Protein AF-A0A7C3MRF0-F1 (afdb_monomer_lite)

Secondary structure (DSSP, 8-state):
-TTTTTB-TTT--B-GGGEEETTEEE-TTS-EE-HHHHHHHHHHHHHHSS-SSS-----PPPP--------TT-----------------------

Radius of gyration: 28.87 Å; chains: 1; bounding box: 58×28×69 Å

Structure (mmCIF, N/CA/C/O backbone):
data_AF-A0A7C3MRF0-F1
#
_entry.id   AF-A0A7C3MRF0-F1
#
loop_
_atom_site.group_PDB
_atom_site.id
_atom_site.type_symbol
_atom_site.label_atom_id
_atom_site.label_alt_id
_atom_site.label_comp_id
_atom_site.label_asym_id
_atom_site.label_entity_id
_atom_site.label_seq_id
_atom_site.pdbx_PDB_ins_code
_atom_site.Cartn_x
_atom_site.Cartn_y
_atom_site.Cartn_z
_atom_site.occupancy
_atom_site.B_iso_or_equiv
_atom_site.auth_seq_id
_atom_site.auth_comp_id
_atom_site.auth_asym_id
_atom_site.auth_atom_id
_atom_site.pdbx_PDB_model_num
ATOM 1 N N . GLU A 1 1 ? 8.715 1.871 8.750 1.00 64.06 1 GLU A N 1
ATOM 2 C CA . GLU A 1 1 ? 7.520 1.300 8.089 1.00 64.06 1 GLU A CA 1
ATOM 3 C C . GLU A 1 1 ? 6.208 1.574 8.859 1.00 64.06 1 GLU A C 1
ATOM 5 O O . GLU A 1 1 ? 5.391 0.689 9.073 1.00 64.06 1 GLU A O 1
ATOM 10 N N . LYS A 1 2 ? 5.970 2.813 9.323 1.00 78.06 2 LYS A N 1
ATOM 11 C CA . LYS A 1 2 ? 4.801 3.090 10.178 1.00 78.06 2 LYS A CA 1
ATOM 12 C C . LYS A 1 2 ? 3.492 3.074 9.369 1.00 78.06 2 LYS A C 1
ATOM 14 O O . LYS A 1 2 ? 3.437 3.622 8.261 1.00 78.06 2 LYS A O 1
ATOM 19 N N . SER A 1 3 ? 2.471 2.454 9.961 1.00 85.38 3 SER A N 1
ATOM 20 C CA . SER A 1 3 ? 1.052 2.497 9.569 1.00 85.38 3 SER A CA 1
ATOM 21 C C . SER A 1 3 ? 0.656 1.806 8.254 1.00 85.38 3 SER A C 1
ATOM 23 O O . SER A 1 3 ? -0.513 1.857 7.880 1.00 85.38 3 SER A O 1
ATOM 25 N N . THR A 1 4 ? 1.564 1.099 7.574 1.00 90.31 4 THR A N 1
ATOM 26 C CA . THR A 1 4 ? 1.274 0.397 6.301 1.00 90.31 4 THR A CA 1
ATOM 27 C C . THR A 1 4 ? 0.162 -0.646 6.431 1.00 90.31 4 THR A C 1
ATOM 29 O O . THR A 1 4 ? -0.602 -0.862 5.496 1.00 90.31 4 THR A O 1
ATOM 32 N N . SER A 1 5 ? 0.019 -1.259 7.605 1.00 89.88 5 SER A N 1
ATOM 33 C CA . SER A 1 5 ? -0.977 -2.296 7.882 1.00 89.88 5 SER A CA 1
ATOM 34 C C . SER A 1 5 ? -2.394 -1.770 8.147 1.00 89.88 5 SER A C 1
ATOM 36 O O . SER A 1 5 ? -3.337 -2.562 8.114 1.00 89.88 5 SER A O 1
ATOM 38 N N . VAL A 1 6 ? -2.555 -0.468 8.411 1.00 94.38 6 VAL A N 1
ATOM 39 C CA . VAL A 1 6 ? -3.838 0.161 8.792 1.00 94.38 6 VAL A CA 1
ATOM 40 C C . VAL A 1 6 ? -4.300 1.229 7.795 1.00 94.38 6 VAL A C 1
ATOM 42 O O . VAL A 1 6 ? -5.498 1.501 7.696 1.00 94.38 6 VAL A O 1
ATOM 45 N N . THR A 1 7 ? -3.388 1.784 6.994 1.00 96.62 7 THR A N 1
ATOM 46 C CA . THR A 1 7 ? -3.707 2.686 5.879 1.00 96.62 7 THR A CA 1
ATOM 47 C C . THR A 1 7 ? -4.377 1.928 4.735 1.00 96.62 7 THR A C 1
ATOM 49 O O . THR A 1 7 ? -3.878 0.894 4.295 1.00 96.62 7 THR A O 1
ATOM 52 N N . CYS A 1 8 ? -5.507 2.423 4.237 1.00 96.50 8 CYS A N 1
ATOM 53 C CA . CYS A 1 8 ? -6.160 1.838 3.069 1.00 96.50 8 CYS A CA 1
ATOM 54 C C . CYS A 1 8 ? -5.379 2.192 1.809 1.00 96.50 8 CYS A C 1
ATOM 56 O O . CYS A 1 8 ? -5.187 3.373 1.536 1.00 96.50 8 CYS A O 1
ATOM 58 N N . HIS A 1 9 ? -4.989 1.184 1.029 1.00 95.75 9 HIS A N 1
ATOM 59 C CA . HIS A 1 9 ? -4.262 1.416 -0.218 1.00 95.75 9 HIS A CA 1
ATOM 60 C C . HIS A 1 9 ? -5.086 2.193 -1.262 1.00 95.75 9 HIS A C 1
ATOM 62 O O . HIS A 1 9 ? -4.538 2.973 -2.026 1.00 95.75 9 HIS A O 1
ATOM 68 N N . ILE A 1 10 ? -6.416 2.031 -1.273 1.00 95.38 10 ILE A N 1
ATOM 69 C CA . ILE A 1 10 ? -7.282 2.658 -2.285 1.00 95.38 10 ILE A CA 1
ATOM 70 C C . ILE A 1 10 ? -7.617 4.117 -1.963 1.00 95.38 10 ILE A C 1
ATOM 72 O O . ILE A 1 10 ? -7.550 4.971 -2.838 1.00 95.38 10 ILE A O 1
ATOM 76 N N . CYS A 1 11 ? -8.021 4.413 -0.723 1.00 95.44 11 CYS A N 1
ATOM 77 C CA . CYS A 1 11 ? -8.511 5.748 -0.350 1.00 95.44 11 CYS A CA 1
ATOM 78 C C . CYS A 1 11 ? -7.581 6.515 0.602 1.00 95.44 11 CYS A C 1
ATOM 80 O O . CYS A 1 11 ? -7.914 7.621 1.014 1.00 95.44 11 CYS A O 1
ATOM 82 N N . GLY A 1 12 ? -6.460 5.921 1.024 1.00 95.19 12 GLY A N 1
ATOM 83 C CA . GLY A 1 12 ? -5.481 6.544 1.922 1.00 95.19 12 GLY A CA 1
ATOM 84 C C . GLY A 1 12 ? -5.912 6.673 3.389 1.00 95.19 12 GLY A C 1
ATOM 85 O O . GLY A 1 12 ? -5.115 7.086 4.230 1.00 95.19 12 GLY A O 1
ATOM 86 N N . LYS A 1 13 ? -7.149 6.305 3.747 1.00 96.25 13 LYS A N 1
ATOM 87 C CA . LYS A 1 13 ? -7.666 6.458 5.116 1.00 96.25 13 LYS A CA 1
ATOM 88 C C . LYS A 1 13 ? -6.904 5.573 6.106 1.00 96.25 13 LYS A C 1
ATOM 90 O O . LYS A 1 13 ? -6.801 4.362 5.907 1.00 96.25 13 LYS A O 1
ATOM 95 N N . VAL A 1 14 ? -6.414 6.163 7.197 1.00 95.94 14 VAL A N 1
ATOM 96 C CA . VAL A 1 14 ? -5.671 5.459 8.254 1.00 95.94 14 VAL A CA 1
ATOM 97 C C . VAL A 1 14 ? -6.610 5.147 9.411 1.00 95.94 14 VAL A C 1
ATOM 99 O O . VAL A 1 14 ? -6.995 6.040 10.157 1.00 95.94 14 VAL A O 1
ATOM 102 N N . MET A 1 15 ? -6.999 3.882 9.563 1.00 95.19 15 MET A N 1
ATOM 103 C CA . MET A 1 15 ? -7.856 3.450 10.669 1.00 95.19 15 MET A CA 1
ATOM 104 C C . MET A 1 15 ? -7.449 2.059 11.142 1.00 95.19 15 MET A C 1
ATOM 106 O O . MET A 1 15 ? -7.431 1.114 10.356 1.00 95.19 15 MET A O 1
ATOM 110 N N . ALA A 1 16 ? -7.181 1.915 12.442 1.00 93.38 16 ALA A N 1
ATOM 111 C CA . ALA A 1 16 ? -6.831 0.623 13.034 1.00 93.38 16 ALA A CA 1
ATOM 112 C C . ALA A 1 16 ? -7.933 -0.429 12.820 1.00 93.38 16 ALA A C 1
ATOM 114 O O . ALA A 1 16 ? -7.637 -1.578 12.506 1.00 93.38 16 ALA A O 1
ATOM 115 N N . SER A 1 17 ? -9.202 -0.009 12.875 1.00 94.75 17 SER A N 1
ATOM 116 C CA . SER A 1 17 ? -10.367 -0.871 12.643 1.00 94.75 17 SER A CA 1
ATOM 117 C C . SER A 1 17 ? -10.498 -1.389 11.207 1.00 94.75 17 SER A C 1
ATOM 119 O O . SER A 1 17 ? -11.299 -2.296 10.970 1.00 94.75 17 SER A O 1
ATOM 121 N N . ASN A 1 18 ? -9.715 -0.876 10.248 1.00 95.75 18 ASN A N 1
ATOM 122 C CA . ASN A 1 18 ? -9.697 -1.440 8.901 1.00 95.75 18 ASN A CA 1
ATOM 123 C C . ASN A 1 18 ? -9.027 -2.828 8.875 1.00 95.75 18 ASN A C 1
ATOM 125 O O . ASN A 1 18 ? -9.455 -3.699 8.118 1.00 95.75 18 ASN A O 1
ATOM 129 N N . ARG A 1 19 ? -8.011 -3.075 9.719 1.00 94.50 19 ARG A N 1
ATOM 130 C CA . ARG A 1 19 ? -7.412 -4.408 9.907 1.00 94.50 19 ARG A CA 1
ATOM 131 C C . ARG A 1 19 ? -8.212 -5.153 10.973 1.00 94.50 19 ARG A C 1
ATOM 133 O O . ARG A 1 19 ? -7.967 -4.998 12.162 1.00 94.50 19 ARG A O 1
ATOM 140 N N . ARG A 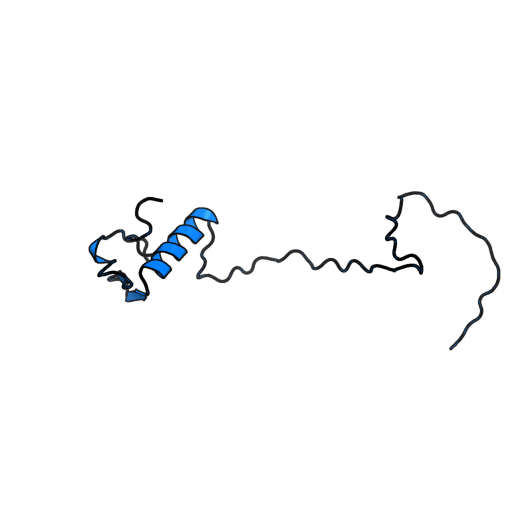1 20 ? -9.197 -5.939 10.538 1.00 93.19 20 ARG A N 1
ATOM 141 C CA . ARG A 1 20 ? -10.198 -6.559 11.424 1.00 93.19 20 ARG A CA 1
ATOM 142 C C . ARG A 1 20 ? -9.612 -7.664 12.297 1.00 93.19 20 ARG A C 1
ATOM 144 O O . ARG A 1 20 ? -9.798 -7.661 13.505 1.00 93.19 20 ARG A O 1
ATOM 151 N N . HIS A 1 21 ? -8.907 -8.599 11.676 1.00 91.50 21 HIS A N 1
ATOM 152 C CA . HIS A 1 21 ? -8.184 -9.679 12.341 1.00 91.50 21 HIS A CA 1
ATOM 153 C C . HIS A 1 21 ? -6.992 -10.090 11.473 1.00 91.50 21 HIS A C 1
ATOM 155 O O . HIS A 1 21 ? -6.778 -9.546 10.384 1.00 91.50 21 HIS A O 1
ATOM 161 N N . ARG A 1 22 ? -6.194 -11.057 11.938 1.00 90.62 22 ARG A N 1
ATOM 162 C CA . ARG A 1 22 ? -5.090 -11.606 11.139 1.00 90.62 22 ARG A CA 1
ATOM 163 C C . ARG A 1 22 ? -5.638 -12.113 9.799 1.00 90.62 22 ARG A C 1
ATOM 165 O O . ARG A 1 22 ? -6.596 -12.881 9.785 1.00 90.62 22 ARG A O 1
ATOM 172 N N . GLY A 1 23 ? -5.075 -11.626 8.696 1.00 93.69 23 GLY A N 1
ATOM 173 C CA . GLY A 1 23 ? -5.486 -11.998 7.341 1.00 93.69 23 GLY A CA 1
ATOM 174 C C . GLY A 1 23 ? -6.661 -11.214 6.741 1.00 93.69 23 GLY A C 1
ATOM 175 O O . GLY A 1 23 ? -6.842 -11.305 5.538 1.00 93.69 23 GLY A O 1
ATOM 176 N N . LEU A 1 24 ? -7.418 -10.383 7.477 1.00 96.31 24 LEU A N 1
ATOM 177 C CA . LEU A 1 24 ? -8.553 -9.634 6.896 1.00 96.31 24 LEU A CA 1
ATOM 178 C C . LEU A 1 24 ? -8.404 -8.115 7.013 1.00 96.31 24 LEU A C 1
ATOM 180 O O . LEU A 1 24 ? -8.242 -7.563 8.104 1.00 96.31 24 LEU A O 1
ATOM 184 N N . TYR A 1 25 ? -8.561 -7.440 5.874 1.00 97.81 25 TYR A N 1
ATOM 185 C CA . TYR A 1 25 ? -8.638 -5.990 5.762 1.00 97.81 25 TYR A CA 1
ATOM 186 C C . TYR A 1 25 ? -9.943 -5.562 5.089 1.00 97.81 25 TYR A C 1
ATOM 188 O O . TYR A 1 25 ? -10.291 -6.067 4.021 1.00 97.81 25 TYR A O 1
ATOM 196 N N . VAL A 1 26 ? -10.656 -4.622 5.710 1.00 98.00 26 VAL A N 1
ATOM 197 C CA . VAL A 1 26 ? -11.923 -4.066 5.220 1.00 98.00 26 VAL A CA 1
ATOM 198 C C . VAL A 1 26 ? -11.946 -2.565 5.472 1.00 98.00 26 VAL A C 1
ATOM 200 O O . VAL A 1 26 ? -11.924 -2.132 6.621 1.00 98.00 26 VAL A O 1
ATOM 203 N N . CYS A 1 27 ? -12.054 -1.771 4.411 1.00 97.75 27 CYS A N 1
ATOM 204 C CA . CYS A 1 27 ? -12.255 -0.330 4.501 1.00 97.75 27 CYS A CA 1
ATOM 205 C C . CYS A 1 27 ? -13.689 0.052 4.123 1.00 97.75 27 CYS A C 1
ATOM 207 O O . CYS A 1 27 ? -14.315 -0.576 3.271 1.00 97.75 27 CYS A O 1
ATOM 209 N N . SER A 1 28 ? -14.188 1.143 4.702 1.00 97.38 28 SER A N 1
ATOM 210 C CA . SER A 1 28 ? -15.507 1.696 4.384 1.00 97.38 28 SER A CA 1
ATOM 211 C C . SER A 1 28 ? -15.637 2.203 2.941 1.00 97.38 28 SER A C 1
ATOM 213 O O . SER A 1 28 ? -16.748 2.451 2.497 1.00 97.38 28 SER A O 1
ATOM 215 N N . CYS A 1 29 ? -14.533 2.364 2.202 1.00 96.69 29 CYS A N 1
ATOM 216 C CA . CYS A 1 29 ? -14.562 2.709 0.775 1.00 96.69 29 CYS A CA 1
ATOM 217 C C . CYS A 1 29 ? -14.905 1.521 -0.143 1.00 96.69 29 CYS A C 1
ATOM 219 O O . CYS A 1 29 ? -14.903 1.678 -1.357 1.00 96.69 29 CYS A O 1
ATOM 221 N N . GLY A 1 30 ? -15.144 0.331 0.420 1.00 96.69 30 GLY A N 1
ATOM 222 C CA . GLY A 1 30 ? -15.421 -0.894 -0.334 1.00 96.69 30 GLY A CA 1
ATOM 223 C C . GLY A 1 30 ? -14.191 -1.769 -0.588 1.00 96.69 30 GLY A C 1
ATOM 224 O O . GLY A 1 30 ? -14.335 -2.896 -1.054 1.00 96.69 30 GLY A O 1
ATOM 225 N N . TRP A 1 31 ? -12.982 -1.314 -0.234 1.00 96.50 31 TRP A N 1
ATOM 226 C CA . TRP A 1 31 ? -11.771 -2.128 -0.360 1.00 96.50 31 TRP A CA 1
ATOM 227 C C . TRP A 1 31 ? -11.754 -3.274 0.658 1.00 96.50 31 TRP A C 1
ATOM 229 O O . TRP A 1 31 ? -11.700 -3.043 1.871 1.00 96.50 31 TRP A O 1
ATOM 239 N N . ARG A 1 32 ? -11.760 -4.512 0.158 1.00 97.25 32 ARG A N 1
ATOM 240 C CA . ARG A 1 32 ? -11.690 -5.739 0.956 1.00 97.25 32 ARG A CA 1
ATOM 241 C C . ARG A 1 32 ? -10.642 -6.676 0.374 1.00 97.25 32 ARG A C 1
ATOM 243 O O . ARG A 1 32 ? -10.717 -7.044 -0.790 1.00 97.25 32 ARG A O 1
ATOM 250 N N . THR A 1 33 ? -9.667 -7.061 1.188 1.00 96.62 33 THR A N 1
ATOM 251 C CA . THR A 1 33 ? -8.553 -7.923 0.768 1.00 96.62 33 THR A 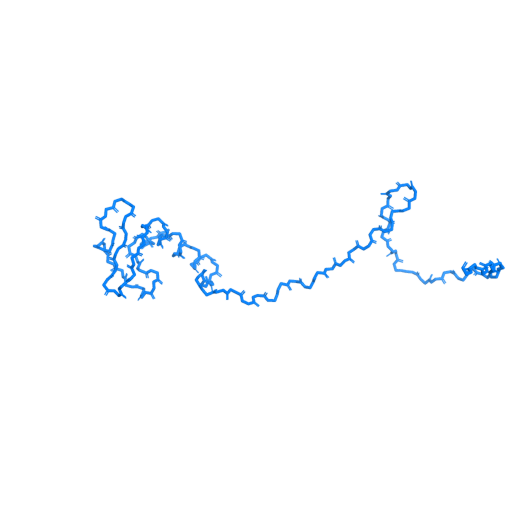CA 1
ATOM 252 C C . THR A 1 33 ? -7.880 -8.557 1.987 1.00 96.62 33 THR A C 1
ATOM 254 O O . THR A 1 33 ? -8.298 -8.328 3.128 1.00 96.62 33 THR A O 1
ATOM 257 N N . GLN A 1 34 ? -6.817 -9.333 1.774 1.00 96.75 34 GLN A N 1
ATOM 258 C CA . GLN A 1 34 ? -5.958 -9.749 2.872 1.00 96.75 34 GLN A CA 1
ATOM 259 C C . GLN A 1 34 ? -5.151 -8.580 3.429 1.00 96.75 34 GLN A C 1
ATOM 261 O O . GLN A 1 34 ? -4.611 -7.753 2.693 1.00 96.75 34 GLN A O 1
ATOM 266 N N . ALA A 1 35 ? -5.013 -8.533 4.751 1.00 95.62 35 ALA A N 1
ATOM 267 C CA . ALA A 1 35 ? -4.291 -7.448 5.409 1.00 95.62 35 ALA A CA 1
ATOM 268 C C . ALA A 1 35 ? -2.809 -7.376 5.025 1.00 95.62 35 ALA A C 1
ATOM 270 O O . ALA A 1 35 ? -2.237 -6.285 5.011 1.00 95.62 35 ALA A O 1
ATOM 271 N N . ASP A 1 36 ? -2.214 -8.510 4.666 1.00 95.00 36 ASP A N 1
ATOM 272 C CA . ASP A 1 36 ? -0.827 -8.576 4.211 1.00 95.00 36 ASP A CA 1
ATOM 273 C C . ASP A 1 36 ? -0.697 -8.103 2.754 1.00 95.00 36 ASP A C 1
ATOM 275 O O . ASP A 1 36 ? 0.252 -7.394 2.438 1.00 95.00 36 ASP A O 1
ATOM 279 N N . ILE A 1 37 ? -1.707 -8.351 1.904 1.00 95.56 37 ILE A N 1
ATOM 280 C CA . ILE A 1 37 ? -1.792 -7.761 0.555 1.00 95.56 37 ILE A CA 1
ATOM 281 C C . ILE A 1 37 ? -1.885 -6.2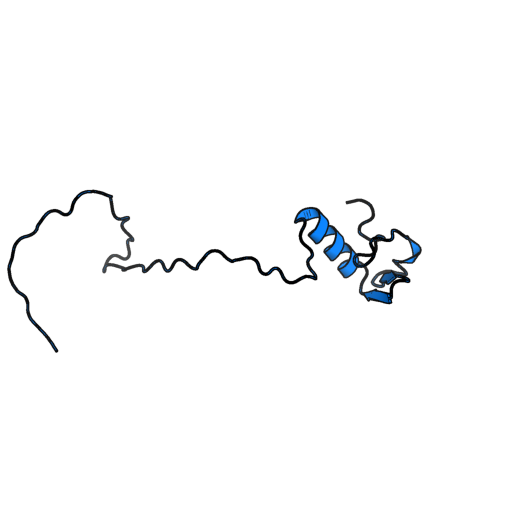35 0.662 1.00 95.56 37 ILE A C 1
ATOM 283 O O . ILE A 1 37 ? -1.099 -5.531 0.038 1.00 95.56 37 ILE A O 1
ATOM 287 N N . ASN A 1 38 ? -2.791 -5.704 1.493 1.00 96.19 38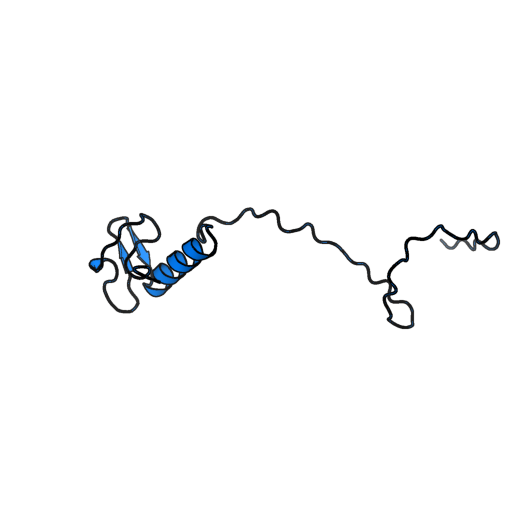 ASN A N 1
ATOM 288 C CA . ASN A 1 38 ? -2.900 -4.255 1.705 1.00 96.19 38 ASN A CA 1
ATOM 289 C C . ASN A 1 38 ? -1.581 -3.644 2.216 1.00 96.19 38 ASN A C 1
ATOM 291 O O . ASN A 1 38 ? -1.162 -2.591 1.741 1.00 96.19 38 ASN A O 1
ATOM 295 N N . GLY A 1 39 ? -0.918 -4.315 3.164 1.00 95.19 39 GLY A N 1
ATOM 296 C CA . GLY A 1 39 ? 0.393 -3.901 3.663 1.00 95.19 39 GLY A CA 1
ATOM 297 C C . GLY A 1 39 ? 1.458 -3.872 2.565 1.00 95.19 39 GLY A C 1
ATOM 298 O O . GLY A 1 39 ? 2.105 -2.844 2.383 1.00 95.19 39 GLY A O 1
ATOM 299 N N . ALA A 1 40 ? 1.587 -4.958 1.798 1.00 95.44 40 ALA A N 1
ATOM 300 C CA . ALA A 1 40 ? 2.537 -5.080 0.693 1.00 95.44 40 ALA A CA 1
ATOM 301 C C . ALA A 1 40 ? 2.348 -3.982 -0.361 1.00 95.44 40 ALA A C 1
ATOM 303 O O . ALA A 1 40 ? 3.322 -3.361 -0.777 1.00 95.44 40 ALA A O 1
ATOM 304 N N . LEU A 1 41 ? 1.102 -3.683 -0.733 1.00 95.25 41 LEU A N 1
ATOM 305 C CA . LEU A 1 41 ? 0.776 -2.619 -1.684 1.00 95.25 41 LEU A CA 1
ATOM 306 C C . LEU A 1 41 ? 1.233 -1.237 -1.186 1.00 95.25 41 LEU A C 1
ATOM 308 O O . LEU A 1 41 ? 1.854 -0.483 -1.931 1.00 95.25 41 LEU A O 1
ATOM 312 N N . ASN A 1 42 ? 0.997 -0.928 0.093 1.00 95.62 42 ASN A N 1
ATOM 313 C CA . ASN A 1 42 ? 1.441 0.328 0.705 1.00 95.62 42 ASN A CA 1
ATOM 314 C C . ASN A 1 42 ? 2.969 0.443 0.805 1.00 95.62 42 ASN A C 1
ATOM 316 O O . ASN A 1 42 ? 3.511 1.541 0.682 1.00 95.62 42 ASN A O 1
ATOM 320 N N . ILE A 1 43 ? 3.664 -0.666 1.072 1.00 95.44 43 ILE A N 1
ATOM 321 C CA . ILE A 1 43 ? 5.133 -0.710 1.102 1.00 95.44 43 ILE A CA 1
ATOM 322 C C . ILE A 1 43 ? 5.681 -0.484 -0.305 1.00 95.44 43 ILE A C 1
ATOM 324 O O . ILE A 1 43 ? 6.546 0.371 -0.485 1.00 95.44 43 ILE A O 1
ATOM 328 N N . TYR A 1 44 ? 5.147 -1.212 -1.288 1.00 93.56 44 TYR A N 1
ATOM 329 C CA . TYR A 1 44 ? 5.557 -1.127 -2.685 1.00 93.56 44 TYR A CA 1
ATOM 330 C C . TYR A 1 44 ? 5.415 0.301 -3.213 1.00 93.56 44 TYR A C 1
ATOM 332 O O . TYR A 1 44 ? 6.384 0.882 -3.694 1.00 93.56 44 TYR A O 1
ATOM 340 N N . GLU A 1 45 ? 4.235 0.905 -3.066 1.00 92.38 45 GLU A N 1
ATOM 341 C CA . GLU A 1 45 ? 3.985 2.250 -3.586 1.00 92.38 45 GLU A CA 1
ATOM 342 C C . GLU A 1 45 ? 4.846 3.307 -2.885 1.00 92.38 45 GLU A C 1
ATOM 344 O O . GLU A 1 45 ? 5.345 4.226 -3.529 1.00 92.38 45 GLU A O 1
ATOM 349 N N . ARG A 1 46 ? 5.116 3.148 -1.584 1.00 91.69 46 ARG A N 1
ATOM 350 C CA . ARG A 1 46 ? 6.030 4.039 -0.855 1.00 91.69 46 ARG A CA 1
ATOM 351 C C . ARG A 1 46 ? 7.479 3.909 -1.328 1.00 91.69 46 ARG A C 1
ATOM 353 O O . ARG A 1 46 ? 8.174 4.918 -1.396 1.00 91.69 46 ARG A O 1
ATOM 360 N N . ALA A 1 47 ? 7.940 2.688 -1.591 1.00 93.00 47 ALA A N 1
ATOM 361 C CA . ALA A 1 47 ? 9.318 2.416 -1.985 1.00 93.00 47 ALA A CA 1
ATOM 362 C C . ALA A 1 47 ? 9.600 2.857 -3.427 1.00 93.00 47 ALA A C 1
ATOM 364 O O . ALA A 1 47 ? 10.630 3.470 -3.691 1.00 93.00 47 ALA A O 1
ATOM 365 N N . TYR A 1 48 ? 8.680 2.561 -4.344 1.00 90.44 48 TYR A N 1
ATOM 366 C CA . TYR A 1 48 ? 8.886 2.760 -5.778 1.00 90.44 48 TYR A CA 1
ATOM 367 C C . TYR A 1 48 ? 8.188 3.998 -6.340 1.00 90.44 48 TYR A C 1
ATOM 369 O O . TYR A 1 48 ? 8.407 4.328 -7.500 1.00 90.44 48 TYR A O 1
ATOM 377 N N . GLN A 1 49 ? 7.354 4.679 -5.544 1.00 90.50 49 GLN A N 1
ATOM 378 C CA . GLN A 1 49 ? 6.579 5.858 -5.961 1.00 90.50 49 GLN A CA 1
ATOM 379 C C . GLN A 1 49 ? 5.730 5.605 -7.220 1.00 90.50 49 GLN A C 1
ATOM 381 O O . GLN A 1 49 ? 5.429 6.516 -7.989 1.00 90.50 49 GLN A O 1
ATOM 386 N N . VAL A 1 50 ? 5.330 4.349 -7.424 1.00 87.75 50 VAL A N 1
ATOM 387 C CA . VAL A 1 50 ? 4.480 3.898 -8.525 1.00 87.75 50 VAL A CA 1
ATOM 388 C C . VAL A 1 50 ? 3.364 3.024 -7.975 1.00 87.75 50 VAL A C 1
ATOM 390 O O . VAL A 1 50 ? 3.581 2.207 -7.077 1.00 87.75 50 VAL A O 1
ATOM 393 N N . SER A 1 51 ? 2.161 3.196 -8.516 1.00 86.88 51 SER A N 1
ATOM 394 C CA . SER A 1 51 ? 1.011 2.411 -8.081 1.00 86.88 51 SER A CA 1
ATOM 395 C C . SER A 1 51 ? 1.134 0.975 -8.606 1.00 86.88 51 SER A C 1
ATOM 397 O O . SER A 1 51 ? 1.191 0.791 -9.819 1.00 86.88 51 SER A O 1
ATOM 399 N N . PRO A 1 52 ? 1.127 -0.054 -7.739 1.00 85.00 52 PRO A N 1
ATOM 400 C CA . PRO A 1 52 ? 1.178 -1.455 -8.164 1.00 85.00 52 PRO A CA 1
ATOM 401 C C . PRO A 1 52 ? -0.117 -1.922 -8.844 1.00 85.00 52 PRO A C 1
ATOM 403 O O . PRO A 1 52 ? -0.113 -2.922 -9.556 1.00 85.00 52 PRO A O 1
ATOM 406 N N . MET A 1 53 ? -1.236 -1.224 -8.617 1.00 83.88 53 MET A N 1
ATOM 407 C CA . MET A 1 53 ? -2.531 -1.561 -9.222 1.00 83.88 53 MET A CA 1
ATOM 408 C C . MET A 1 53 ? -2.755 -0.906 -10.577 1.00 83.88 53 MET A C 1
ATOM 410 O O . MET A 1 53 ? -3.527 -1.415 -11.388 1.00 83.88 53 MET A O 1
ATOM 414 N N . LYS A 1 54 ? -2.102 0.229 -10.834 1.00 82.06 54 LYS A N 1
ATOM 415 C CA . LYS A 1 54 ? -2.091 0.817 -12.169 1.00 82.06 54 LYS A CA 1
ATOM 416 C C . LYS A 1 54 ? -0.953 0.163 -12.927 1.00 82.06 54 LYS A C 1
ATOM 418 O O . LYS A 1 54 ? 0.208 0.384 -12.603 1.00 82.06 54 LYS A O 1
ATOM 423 N N . GLY A 1 55 ? -1.294 -0.650 -13.925 1.00 69.19 55 GLY A N 1
ATOM 424 C CA . GLY A 1 55 ? -0.302 -1.225 -14.824 1.00 69.19 55 GLY A CA 1
ATOM 425 C C . GLY A 1 55 ? 0.655 -0.134 -15.303 1.00 69.19 55 GLY A C 1
ATOM 426 O O . GLY A 1 55 ? 0.231 0.887 -15.845 1.00 69.19 55 GLY A O 1
ATOM 427 N N . SER A 1 56 ? 1.944 -0.329 -15.050 1.00 67.50 56 SER A N 1
ATOM 428 C CA . SER A 1 56 ? 2.980 0.526 -15.608 1.00 67.50 56 SER A CA 1
ATOM 429 C C . SER A 1 56 ? 2.998 0.304 -17.116 1.00 67.50 56 SER A C 1
ATOM 431 O O . SER A 1 56 ? 3.262 -0.802 -17.580 1.00 67.50 56 SER A O 1
ATOM 433 N N . SER A 1 57 ? 2.764 1.356 -17.898 1.00 61.06 57 SER A N 1
ATOM 434 C CA . SER A 1 57 ? 3.055 1.355 -19.335 1.00 61.06 57 SER A CA 1
ATOM 435 C C . SER A 1 57 ? 4.548 1.554 -19.606 1.00 61.06 57 SER A C 1
ATOM 437 O O . SER A 1 57 ? 4.902 2.036 -20.684 1.00 61.06 57 SER A O 1
ATOM 439 N N . GLY A 1 58 ? 5.406 1.299 -18.606 1.00 63.22 58 GLY A N 1
ATOM 440 C CA . GLY A 1 58 ? 6.832 1.570 -18.643 1.00 63.22 58 GLY A CA 1
ATOM 441 C C . GLY A 1 58 ? 7.381 1.145 -19.989 1.00 63.22 58 GLY A C 1
ATOM 442 O O . GLY A 1 58 ? 7.287 -0.025 -20.359 1.00 63.22 58 GLY A O 1
ATOM 443 N N . ARG A 1 59 ? 7.895 2.116 -20.753 1.00 68.31 59 ARG A N 1
ATOM 444 C CA . ARG A 1 59 ? 8.677 1.823 -21.948 1.00 68.31 59 ARG A CA 1
ATOM 445 C C . ARG A 1 59 ? 9.868 1.014 -21.464 1.00 68.31 59 ARG A C 1
ATOM 447 O O . ARG A 1 59 ? 10.852 1.580 -20.995 1.00 68.31 59 ARG A O 1
ATOM 454 N N . VAL A 1 60 ? 9.734 -0.307 -21.515 1.00 72.56 60 VAL A N 1
ATOM 455 C CA . VAL A 1 60 ? 10.836 -1.222 -21.256 1.00 72.56 60 VAL A CA 1
ATOM 456 C C . VAL A 1 60 ? 11.971 -0.832 -22.193 1.00 72.56 60 VAL A C 1
ATOM 458 O O . VAL A 1 60 ? 11.724 -0.361 -23.311 1.00 72.56 60 VAL A O 1
ATOM 461 N N . ALA A 1 61 ? 13.212 -0.966 -21.723 1.00 76.94 61 ALA A N 1
ATOM 462 C CA . ALA A 1 61 ? 14.366 -0.752 -22.581 1.00 76.94 61 ALA A CA 1
ATOM 463 C C . ALA A 1 61 ? 14.141 -1.521 -23.889 1.00 76.94 61 ALA A C 1
ATOM 465 O O . ALA A 1 61 ? 13.708 -2.678 -23.861 1.00 76.94 61 ALA A O 1
ATOM 466 N N . ARG A 1 62 ? 14.367 -0.863 -25.034 1.00 77.75 62 ARG A N 1
ATOM 467 C CA . ARG A 1 62 ? 14.250 -1.544 -26.327 1.00 77.75 62 ARG A CA 1
ATOM 468 C C . ARG A 1 62 ? 15.151 -2.778 -26.262 1.00 77.75 62 ARG A C 1
ATOM 470 O O . ARG A 1 62 ? 16.319 -2.611 -25.905 1.00 77.75 62 ARG A O 1
ATOM 477 N N . PRO A 1 63 ? 14.643 -3.982 -26.570 1.00 77.88 63 PRO A N 1
ATOM 478 C CA . PRO A 1 63 ? 15.475 -5.171 -26.544 1.00 77.88 63 PRO A CA 1
ATOM 479 C C . PRO A 1 63 ? 16.660 -4.945 -27.485 1.00 77.88 63 PRO A C 1
ATOM 481 O O . PRO A 1 63 ? 16.478 -4.653 -28.668 1.00 77.88 63 PRO A O 1
ATOM 484 N N . ALA A 1 64 ? 17.870 -5.023 -26.941 1.00 79.44 64 ALA A N 1
ATOM 485 C CA . ALA A 1 64 ? 19.083 -5.043 -27.735 1.00 79.44 64 ALA A CA 1
ATOM 486 C C . ALA A 1 64 ? 19.378 -6.505 -28.064 1.00 79.44 64 ALA A C 1
ATOM 488 O O . ALA A 1 64 ? 19.681 -7.300 -27.176 1.00 79.44 64 ALA A O 1
ATOM 489 N N . VAL A 1 65 ? 19.253 -6.871 -29.338 1.00 77.50 65 VAL A N 1
ATOM 490 C CA . VAL A 1 65 ? 19.705 -8.181 -29.808 1.00 77.50 65 VAL A CA 1
ATOM 491 C C . VAL A 1 65 ? 21.219 -8.101 -29.962 1.00 77.50 65 VAL A C 1
ATOM 493 O O . VAL A 1 65 ? 21.722 -7.445 -30.872 1.00 77.50 65 VAL A O 1
ATOM 496 N N . VAL A 1 66 ? 21.948 -8.745 -29.052 1.00 74.25 66 VAL A N 1
ATOM 497 C CA . VAL A 1 66 ? 23.384 -8.980 -29.220 1.00 74.25 66 VAL A CA 1
ATOM 498 C C . VAL A 1 66 ? 23.532 -10.294 -29.974 1.00 74.25 66 VAL A C 1
ATOM 500 O O . VAL A 1 66 ? 23.424 -11.374 -29.398 1.00 74.25 66 VAL A O 1
ATOM 503 N N . SER A 1 67 ? 23.736 -10.206 -31.286 1.00 66.31 67 SER A N 1
ATOM 504 C CA . SER A 1 67 ? 24.079 -11.366 -32.105 1.00 66.31 67 SER A CA 1
ATOM 505 C C . SER A 1 67 ? 25.500 -11.798 -31.749 1.00 66.31 67 SER A C 1
ATOM 507 O O . SER A 1 67 ? 26.470 -11.217 -32.237 1.00 66.31 67 SER A O 1
ATOM 509 N N . TYR A 1 68 ? 25.643 -12.800 -30.885 1.00 60.09 68 TYR A N 1
ATOM 510 C CA . TYR A 1 68 ? 26.930 -13.459 -30.698 1.00 60.09 68 TYR A CA 1
ATOM 511 C C . TYR A 1 68 ? 27.231 -14.262 -31.967 1.00 60.09 68 TYR A C 1
ATOM 513 O O . TYR A 1 68 ? 26.749 -15.378 -32.143 1.00 60.09 68 TYR A O 1
ATOM 521 N N . LEU A 1 69 ? 28.016 -13.681 -32.875 1.00 61.53 69 LEU A N 1
ATOM 522 C CA . LEU A 1 69 ? 28.755 -14.458 -33.864 1.00 61.53 69 LEU A CA 1
ATOM 523 C C . LEU A 1 69 ? 29.821 -15.229 -33.088 1.00 61.53 69 LEU A C 1
ATOM 525 O O . LEU A 1 69 ? 30.927 -14.741 -32.869 1.00 61.53 69 LEU A O 1
ATOM 529 N N . LEU A 1 70 ? 29.449 -16.410 -32.599 1.00 55.44 70 LEU A N 1
ATOM 530 C CA . LEU A 1 70 ? 30.407 -17.367 -32.075 1.00 55.44 70 LEU A CA 1
ATOM 531 C C . LEU A 1 70 ? 31.294 -17.777 -33.255 1.00 55.44 70 LEU A C 1
ATOM 533 O O . LEU A 1 70 ? 30.881 -18.548 -34.118 1.00 55.44 70 LEU A O 1
ATOM 537 N N . GLY A 1 71 ? 32.510 -17.230 -33.318 1.00 58.84 71 GLY A N 1
ATOM 538 C CA . GLY A 1 71 ? 33.576 -17.872 -34.080 1.00 58.84 71 GLY A CA 1
ATOM 539 C C . GLY A 1 71 ? 33.790 -19.294 -33.549 1.00 58.84 71 GLY A C 1
ATOM 540 O O . GLY A 1 71 ? 33.379 -19.612 -32.432 1.00 58.84 71 GLY A O 1
ATOM 541 N N . TRP A 1 72 ? 34.467 -20.151 -34.313 1.00 59.28 72 TRP A N 1
ATOM 542 C CA . TRP A 1 72 ? 34.739 -21.551 -33.933 1.00 59.28 72 TRP A CA 1
ATOM 543 C C . TRP A 1 72 ? 35.408 -21.728 -32.551 1.00 59.28 72 TRP A C 1
ATOM 545 O O . TRP A 1 72 ? 35.376 -22.814 -31.985 1.00 59.28 72 TRP A O 1
ATOM 555 N N . HIS A 1 73 ? 35.991 -20.665 -31.993 1.00 61.41 73 HIS A N 1
ATOM 556 C CA . HIS A 1 73 ? 36.641 -20.627 -30.680 1.00 61.41 73 HIS A CA 1
ATOM 557 C C . HIS A 1 73 ? 35.759 -20.066 -29.541 1.00 61.41 73 HIS A C 1
ATOM 559 O O . HIS A 1 73 ? 36.224 -19.986 -28.410 1.00 61.41 73 HIS A O 1
ATOM 565 N N . GLY A 1 74 ? 34.506 -19.657 -29.798 1.00 56.81 74 GLY A N 1
ATOM 566 C CA . GLY A 1 74 ? 33.542 -19.248 -28.760 1.00 56.81 74 GLY A CA 1
ATOM 567 C C . GLY A 1 74 ? 33.854 -17.945 -28.007 1.00 56.81 74 GLY A C 1
ATOM 568 O O . GLY A 1 74 ? 33.178 -17.629 -27.030 1.00 56.81 74 GLY A O 1
ATOM 569 N N . VAL A 1 75 ? 34.851 -17.170 -28.442 1.00 58.78 75 VAL A N 1
ATOM 570 C CA . VAL A 1 75 ? 35.241 -15.907 -27.791 1.00 58.78 75 VAL A CA 1
ATOM 571 C C . VAL A 1 75 ? 34.585 -14.732 -28.512 1.00 58.78 75 VAL A C 1
ATOM 573 O O . VAL A 1 75 ? 34.834 -14.508 -29.695 1.00 58.78 75 VAL A O 1
ATOM 576 N N . ALA A 1 76 ? 33.754 -13.972 -27.797 1.00 54.97 76 ALA A N 1
ATOM 577 C CA . ALA A 1 76 ? 33.224 -12.704 -28.283 1.00 54.97 76 ALA A CA 1
ATOM 578 C C . ALA A 1 76 ? 34.312 -11.623 -28.185 1.00 54.97 76 ALA A C 1
ATOM 580 O O . ALA A 1 76 ? 34.600 -11.122 -27.098 1.00 54.97 76 ALA A O 1
ATOM 581 N N . GLU A 1 77 ? 34.922 -11.260 -29.312 1.00 50.53 77 GLU A N 1
ATOM 582 C CA . GLU A 1 77 ? 35.871 -10.147 -29.366 1.00 50.53 77 GLU A CA 1
ATOM 583 C C . GLU A 1 77 ? 35.120 -8.816 -29.561 1.00 50.53 77 GLU A C 1
ATOM 585 O O . GLU A 1 77 ? 34.362 -8.669 -30.527 1.00 50.53 77 GLU A O 1
ATOM 590 N N . PRO A 1 78 ? 35.290 -7.818 -28.673 1.00 48.94 78 PRO A N 1
ATOM 591 C CA . PRO A 1 78 ? 34.685 -6.509 -28.876 1.00 48.94 78 PRO A CA 1
ATOM 592 C C . PRO A 1 78 ? 35.319 -5.829 -30.096 1.00 48.94 78 PRO A C 1
ATOM 594 O O . PRO A 1 78 ? 36.545 -5.740 -30.205 1.00 48.94 78 PRO A O 1
ATOM 597 N N . LYS A 1 79 ? 34.487 -5.311 -31.011 1.00 53.19 79 LYS A N 1
ATOM 598 C CA . LYS A 1 79 ? 34.950 -4.490 -32.140 1.00 53.19 79 LYS A CA 1
ATOM 599 C C . LYS A 1 79 ? 35.704 -3.275 -31.596 1.00 53.19 79 LYS A C 1
ATOM 601 O O . LYS A 1 79 ? 35.095 -2.366 -31.041 1.00 53.19 79 LYS A O 1
ATOM 606 N N . ARG A 1 80 ? 37.029 -3.257 -31.763 1.00 51.53 80 ARG A N 1
ATOM 607 C CA . ARG A 1 80 ? 37.843 -2.060 -31.530 1.00 51.53 80 ARG A CA 1
ATOM 608 C C . ARG A 1 80 ? 37.480 -1.029 -32.596 1.00 51.53 80 ARG A C 1
ATOM 610 O O . ARG A 1 80 ? 37.570 -1.325 -33.786 1.00 51.53 80 ARG A O 1
ATOM 617 N N . GLU A 1 81 ? 37.060 0.162 -32.178 1.00 55.22 81 GLU A N 1
ATOM 618 C CA . GLU A 1 81 ? 36.885 1.287 -33.094 1.00 55.22 81 GLU A CA 1
ATOM 619 C C . GLU A 1 81 ? 38.247 1.681 -33.678 1.00 55.22 81 GLU A C 1
ATOM 621 O O . GLU A 1 81 ? 39.094 2.281 -33.021 1.00 55.22 81 GLU A O 1
ATOM 626 N N . GLY A 1 82 ? 38.477 1.286 -34.926 1.00 51.41 82 GLY A N 1
ATOM 627 C CA . GLY A 1 82 ? 39.678 1.589 -35.688 1.00 51.41 82 GLY A CA 1
ATOM 628 C C . GLY A 1 82 ? 39.446 1.228 -37.150 1.00 51.41 82 GLY A C 1
ATOM 629 O O . GLY A 1 82 ? 38.905 0.168 -37.448 1.00 51.41 82 GLY A O 1
ATOM 630 N N . LYS A 1 83 ? 39.778 2.162 -38.048 1.00 45.06 83 LYS A N 1
ATOM 631 C CA . LYS A 1 83 ? 39.450 2.180 -39.488 1.00 45.06 83 LYS A CA 1
ATOM 632 C C . LYS A 1 83 ? 39.627 0.814 -40.183 1.00 45.06 83 LYS A C 1
ATOM 634 O O . LYS A 1 83 ? 40.608 0.128 -39.903 1.00 45.06 83 LYS A O 1
ATOM 639 N N . PRO A 1 84 ? 38.756 0.449 -41.146 1.00 45.50 84 PRO A N 1
ATOM 640 C CA . PRO A 1 84 ? 38.891 -0.814 -41.859 1.00 45.50 84 PRO A CA 1
ATOM 641 C C . PRO A 1 84 ? 40.190 -0.814 -42.669 1.00 45.50 84 PRO A C 1
ATOM 643 O O . PRO A 1 84 ? 40.386 0.024 -43.553 1.00 45.50 84 PRO A O 1
ATOM 646 N N . LEU A 1 85 ? 41.075 -1.768 -42.377 1.00 47.25 85 LEU A N 1
ATOM 647 C CA . LEU A 1 85 ? 42.167 -2.106 -43.280 1.00 47.25 85 LEU A CA 1
ATOM 648 C C . LEU A 1 85 ? 41.537 -2.706 -44.539 1.00 47.25 85 LEU A C 1
ATOM 650 O O . LEU A 1 85 ? 40.894 -3.754 -44.495 1.00 47.25 85 LEU A O 1
ATOM 654 N N . ARG A 1 86 ? 41.682 -1.994 -45.660 1.00 46.19 86 ARG A N 1
ATOM 655 C CA . ARG A 1 86 ? 41.379 -2.516 -46.993 1.00 46.19 86 ARG A CA 1
ATOM 656 C C . ARG A 1 86 ? 42.178 -3.803 -47.198 1.00 46.19 86 ARG A C 1
ATOM 658 O O . ARG A 1 86 ? 43.402 -3.745 -47.250 1.00 46.19 86 ARG A O 1
ATOM 665 N N . ALA A 1 87 ? 41.489 -4.920 -47.390 1.00 39.97 87 ALA A N 1
ATOM 666 C CA . ALA A 1 87 ? 42.055 -6.079 -48.062 1.00 39.97 87 ALA A CA 1
ATOM 667 C C . ALA A 1 87 ? 41.450 -6.144 -49.468 1.00 39.97 87 ALA A C 1
ATOM 669 O O . ALA A 1 87 ? 40.246 -6.303 -49.660 1.00 39.97 87 ALA A O 1
ATOM 670 N N . SER A 1 88 ? 42.312 -5.903 -50.443 1.00 41.31 88 SER A N 1
ATOM 671 C CA . SER A 1 88 ? 42.085 -5.991 -51.876 1.00 41.31 88 SER A CA 1
ATOM 672 C C . SER A 1 88 ? 41.884 -7.439 -52.339 1.00 41.31 88 SER A C 1
ATOM 674 O O . SER A 1 88 ? 42.698 -8.294 -52.020 1.00 41.31 88 SER A O 1
ATOM 676 N N . VAL A 1 89 ? 40.824 -7.623 -53.138 1.00 49.38 89 VAL A N 1
ATOM 677 C CA . VAL A 1 89 ? 40.655 -8.498 -54.319 1.00 49.38 89 VAL A CA 1
ATOM 678 C C . VAL A 1 89 ? 41.138 -9.956 -54.223 1.00 49.38 89 VAL A C 1
ATOM 680 O O . VAL A 1 89 ? 42.334 -10.212 -54.231 1.00 49.38 89 VAL A O 1
ATOM 683 N N . LEU A 1 90 ? 40.193 -10.905 -54.302 1.00 47.06 90 LEU A N 1
ATOM 684 C CA . LEU A 1 90 ? 40.070 -11.949 -55.347 1.00 47.06 90 LEU A CA 1
ATOM 685 C C . LEU A 1 90 ? 39.162 -13.090 -54.848 1.00 47.06 90 LEU A C 1
ATOM 687 O O . LEU A 1 90 ? 39.414 -13.673 -53.801 1.00 47.06 90 LEU A O 1
ATOM 691 N N . GLY A 1 91 ? 38.133 -13.427 -55.635 1.00 42.28 91 GLY A N 1
ATOM 692 C CA . GLY A 1 91 ? 37.385 -14.684 -55.504 1.00 42.28 91 GLY A CA 1
ATOM 693 C C . GLY A 1 91 ? 35.968 -14.564 -54.939 1.00 42.28 91 GLY A C 1
ATOM 694 O O . GLY A 1 91 ? 35.683 -15.071 -53.862 1.00 42.28 91 GLY A O 1
ATOM 695 N N . CYS A 1 92 ? 35.054 -13.936 -55.683 1.00 37.84 92 CYS A N 1
ATOM 696 C CA . CYS A 1 92 ? 33.623 -14.163 -55.483 1.00 37.84 92 CYS A CA 1
ATOM 697 C C . CYS A 1 92 ? 33.265 -15.510 -56.127 1.00 37.84 92 CYS A C 1
ATOM 699 O O . CYS A 1 92 ? 33.284 -15.611 -57.354 1.00 37.84 92 CYS A O 1
ATOM 701 N N . LEU A 1 93 ? 32.950 -16.532 -55.327 1.00 38.22 93 LEU A N 1
ATOM 702 C CA . LEU A 1 93 ? 32.176 -17.669 -55.816 1.00 38.22 93 LEU A CA 1
ATOM 703 C C . LEU A 1 93 ? 30.718 -17.436 -55.415 1.00 38.22 93 LEU A C 1
ATOM 705 O O . LEU A 1 93 ? 30.353 -17.526 -54.245 1.00 38.22 93 LEU A O 1
ATOM 709 N N . SER A 1 94 ? 29.915 -17.063 -56.408 1.00 40.75 94 SER A N 1
ATOM 710 C CA . SER A 1 94 ? 28.461 -17.007 -56.313 1.00 40.75 94 SER A CA 1
ATOM 711 C C . SER A 1 94 ? 27.926 -18.425 -56.139 1.00 40.75 94 SER A C 1
ATOM 713 O O . SER A 1 94 ? 28.273 -19.313 -56.917 1.00 40.75 94 SER A O 1
ATOM 715 N N . ILE A 1 95 ? 27.080 -18.627 -55.134 1.00 39.66 95 ILE A N 1
ATOM 716 C CA . ILE A 1 95 ? 26.228 -19.808 -55.046 1.00 39.66 95 ILE A CA 1
ATOM 717 C C . ILE A 1 95 ? 24.816 -19.292 -54.782 1.00 39.66 95 ILE A C 1
ATOM 719 O O . ILE A 1 95 ? 24.578 -18.608 -53.783 1.00 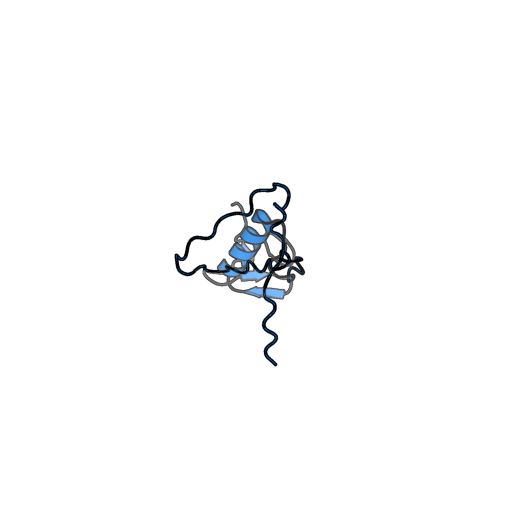39.66 95 ILE A O 1
ATOM 723 N N . TYR A 1 96 ? 23.948 -19.530 -55.766 1.00 41.62 96 TYR A N 1
ATOM 724 C CA . TYR A 1 96 ? 22.506 -19.643 -55.572 1.00 41.62 96 TYR A CA 1
ATOM 725 C C . TYR A 1 96 ? 22.201 -20.786 -54.601 1.00 41.62 96 TYR A C 1
ATOM 727 O O . TYR A 1 96 ? 22.978 -21.770 -54.604 1.00 41.62 96 TYR A O 1
#

p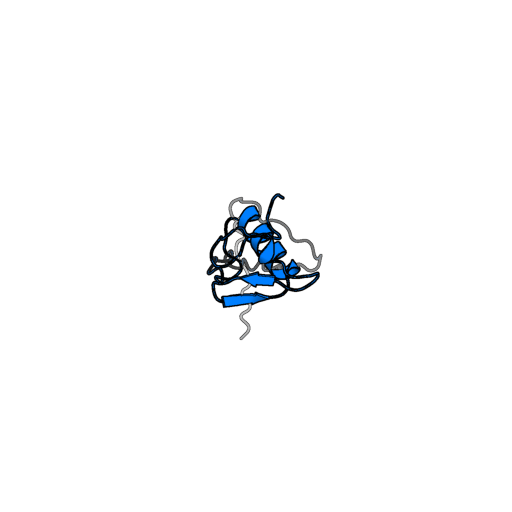LDDT: mean 76.96, std 20.3, range [37.84, 98.0]

Sequence (96 aa):
EKSTSVTCHICGKVMASNRRHRGLYVCSCGWRTQADINGALNIYERAYQVSPMKGSSGRVARPAVVSYLLGWHGVAEPKREGKPLRASVLGCLSIY

Foldseek 3Di:
DPQQLQQALPPRDGDPVQCPDQQWGHDPVGDTGGSVVSSVQSVVCVVPVDHPPPDDPPPDDDDDDDPPPQDPPRDDDDDDPDDDDDDDDDDDDDDD